Protein AF-A0A1I1ND21-F1 (afdb_monomer_lite)

Organism: NCBI:txid1123397

Structure (mmCIF, N/CA/C/O backbone):
data_AF-A0A1I1ND21-F1
#
_entry.id   AF-A0A1I1ND21-F1
#
loop_
_atom_site.group_PDB
_atom_site.id
_atom_site.type_symbol
_atom_site.label_atom_id
_atom_site.label_alt_id
_atom_site.label_comp_id
_atom_site.label_asym_id
_atom_site.label_entity_id
_atom_site.label_seq_id
_atom_site.pdbx_PDB_ins_code
_atom_site.Cartn_x
_atom_site.Cartn_y
_atom_site.Cartn_z
_atom_site.occupancy
_atom_site.B_iso_or_equiv
_atom_site.auth_seq_id
_atom_site.auth_comp_id
_atom_site.auth_asym_id
_atom_site.auth_atom_id
_atom_site.pdbx_PDB_model_num
ATOM 1 N N . MET A 1 1 ? 32.305 70.792 -23.559 1.00 42.66 1 MET A N 1
ATOM 2 C CA . MET A 1 1 ? 31.491 69.951 -22.660 1.00 42.66 1 MET A CA 1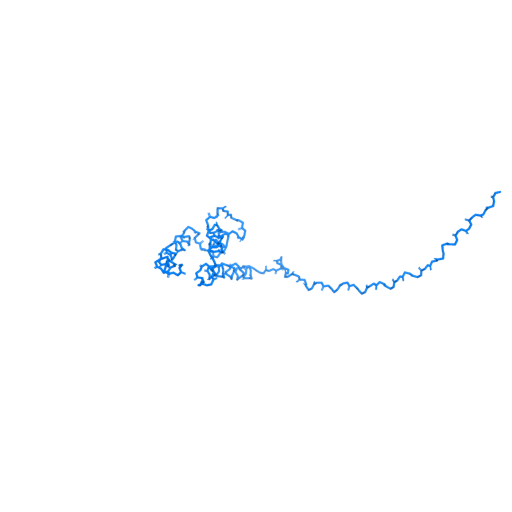
ATOM 3 C C . MET A 1 1 ? 32.305 68.716 -22.364 1.00 42.66 1 MET A C 1
ATOM 5 O O . MET A 1 1 ? 32.465 67.855 -23.219 1.00 42.66 1 MET A O 1
ATOM 9 N N . GLU A 1 2 ? 32.957 68.781 -21.214 1.00 44.38 2 GLU A N 1
ATOM 10 C CA . GLU A 1 2 ? 34.018 67.909 -20.737 1.00 44.38 2 GLU A CA 1
ATOM 11 C C . GLU A 1 2 ? 33.445 66.696 -19.991 1.00 44.38 2 GLU A C 1
ATOM 13 O O . GLU A 1 2 ? 32.531 66.834 -19.187 1.00 44.38 2 GLU A O 1
ATOM 18 N N . GLN A 1 3 ? 34.003 65.523 -20.299 1.00 50.56 3 GLN A N 1
ATOM 19 C CA . GLN A 1 3 ? 34.520 64.539 -19.340 1.00 50.56 3 GLN A CA 1
ATOM 20 C C . GLN A 1 3 ? 33.671 64.272 -18.080 1.00 50.56 3 GLN A C 1
ATOM 22 O O . GLN A 1 3 ? 33.840 64.920 -17.051 1.00 50.56 3 GLN A O 1
ATOM 27 N N . LEU A 1 4 ? 32.866 63.205 -18.117 1.00 47.81 4 LEU A N 1
ATOM 28 C CA . LEU A 1 4 ? 32.483 62.463 -16.912 1.00 47.81 4 LEU A CA 1
ATOM 29 C C . LEU A 1 4 ? 33.110 61.071 -16.959 1.00 47.81 4 LEU A C 1
ATOM 31 O O . LEU A 1 4 ? 32.486 60.072 -17.309 1.00 47.81 4 LEU A O 1
ATOM 35 N N . SER A 1 5 ? 34.389 61.056 -16.596 1.00 54.12 5 SER A N 1
ATOM 36 C CA . SER A 1 5 ? 35.138 59.896 -16.131 1.00 54.12 5 SER A CA 1
ATOM 37 C C . SER A 1 5 ? 34.548 59.448 -14.794 1.00 54.12 5 SER A C 1
ATOM 39 O O . SER A 1 5 ? 34.971 59.901 -13.733 1.00 54.12 5 SER A O 1
ATOM 41 N N . LEU A 1 6 ? 33.529 58.593 -14.835 1.00 52.88 6 LEU A N 1
ATOM 42 C CA . LEU A 1 6 ? 33.068 57.884 -13.647 1.00 52.88 6 LEU A CA 1
ATOM 43 C C . LEU A 1 6 ? 33.903 56.616 -13.500 1.00 52.88 6 LEU A C 1
ATOM 45 O O . LEU A 1 6 ? 33.745 55.644 -14.233 1.00 52.88 6 LEU A O 1
ATOM 49 N N . PHE A 1 7 ? 34.836 56.705 -12.557 1.00 52.47 7 PHE A N 1
ATOM 50 C CA . PHE A 1 7 ? 35.594 55.623 -11.952 1.00 52.47 7 PHE A CA 1
ATOM 51 C C . PHE A 1 7 ? 34.703 54.399 -11.690 1.00 52.47 7 PHE A C 1
ATOM 53 O O . PHE A 1 7 ? 34.011 54.333 -10.676 1.00 52.47 7 PHE A O 1
ATOM 60 N N . TYR A 1 8 ? 34.743 53.410 -12.582 1.00 51.91 8 TYR A N 1
ATOM 61 C CA . TYR A 1 8 ? 34.435 52.036 -12.207 1.00 51.91 8 TYR A CA 1
ATOM 62 C C . TYR A 1 8 ? 35.743 51.419 -11.720 1.00 51.91 8 TYR A C 1
ATOM 64 O O . TYR A 1 8 ? 36.492 50.800 -12.475 1.00 51.91 8 TYR A O 1
ATOM 72 N N . GLU A 1 9 ? 36.077 51.704 -10.465 1.00 53.72 9 GLU A N 1
ATOM 73 C CA . GLU A 1 9 ? 37.125 50.980 -9.761 1.00 53.72 9 GLU A CA 1
ATOM 74 C C . GLU A 1 9 ? 36.657 49.525 -9.661 1.00 53.72 9 GLU A C 1
ATOM 76 O O . GLU A 1 9 ? 35.615 49.235 -9.072 1.00 53.72 9 GLU A O 1
ATOM 81 N N . ALA A 1 10 ? 37.369 48.623 -10.338 1.00 56.84 10 ALA A N 1
ATOM 82 C CA . ALA A 1 10 ? 37.073 47.201 -10.334 1.00 56.84 10 ALA A CA 1
ATOM 83 C C . ALA A 1 10 ? 37.279 46.659 -8.914 1.00 56.84 10 ALA A C 1
ATOM 85 O O . ALA A 1 10 ? 38.385 46.267 -8.541 1.00 56.84 10 ALA A O 1
ATOM 86 N N . ALA A 1 11 ? 36.214 46.660 -8.113 1.00 60.53 11 ALA A N 1
ATOM 87 C CA . ALA A 1 11 ? 36.197 45.937 -6.856 1.00 60.53 11 ALA A CA 1
ATOM 88 C C . ALA A 1 11 ? 36.529 44.463 -7.161 1.00 60.53 11 ALA A C 1
ATOM 90 O O . ALA A 1 11 ? 35.899 43.881 -8.053 1.00 60.53 11 ALA A O 1
ATOM 91 N N . PRO A 1 12 ? 37.518 43.848 -6.487 1.00 62.56 12 PRO A N 1
ATOM 92 C CA . PRO A 1 12 ? 37.771 42.426 -6.657 1.00 62.56 12 PRO A CA 1
ATOM 93 C C . PRO A 1 12 ? 36.487 41.682 -6.296 1.00 62.56 12 PRO A C 1
ATOM 95 O O . PRO A 1 12 ? 35.893 41.948 -5.248 1.00 62.56 12 PRO A O 1
ATOM 98 N N . MET A 1 13 ? 36.033 40.791 -7.184 1.00 64.94 13 MET A N 1
ATOM 99 C CA . MET A 1 13 ? 34.878 39.947 -6.889 1.00 64.94 13 MET A CA 1
ATOM 100 C C . MET A 1 13 ? 35.097 39.282 -5.523 1.00 64.94 13 MET A C 1
ATOM 102 O O . MET A 1 13 ? 36.221 38.840 -5.253 1.00 64.94 13 MET A O 1
ATOM 106 N N . PRO A 1 14 ? 34.072 39.218 -4.652 1.00 68.38 14 PRO A N 1
ATOM 107 C CA . PRO A 1 14 ? 34.185 38.436 -3.429 1.00 68.38 14 PRO A CA 1
ATOM 108 C C . PRO A 1 14 ? 34.648 37.023 -3.813 1.00 68.38 14 PRO A C 1
ATOM 110 O O . PRO A 1 14 ? 34.230 36.533 -4.870 1.00 68.38 14 PRO A O 1
ATOM 113 N N . PRO A 1 15 ? 35.533 36.379 -3.025 1.00 67.81 15 PRO A N 1
ATOM 114 C CA . PRO A 1 15 ? 35.918 35.005 -3.309 1.00 67.81 15 PRO A CA 1
ATOM 115 C C . PRO A 1 15 ? 34.627 34.209 -3.460 1.00 67.81 15 PRO A C 1
ATOM 117 O O . PRO A 1 15 ? 33.743 34.331 -2.606 1.00 67.81 15 PRO A O 1
ATOM 120 N N . MET A 1 16 ? 34.498 33.491 -4.583 1.00 65.69 16 MET A N 1
ATOM 121 C CA . MET A 1 16 ? 33.406 32.547 -4.803 1.00 65.69 16 MET A CA 1
ATOM 122 C C . MET A 1 16 ? 33.168 31.831 -3.480 1.00 65.69 16 MET A C 1
ATOM 124 O O . MET A 1 16 ? 34.106 31.256 -2.918 1.00 65.69 16 MET A O 1
ATOM 128 N N . ALA A 1 17 ? 31.948 31.944 -2.948 1.00 70.19 17 ALA A N 1
ATOM 129 C CA . ALA A 1 17 ? 31.545 31.094 -1.844 1.00 70.19 17 ALA A CA 1
ATOM 130 C C . ALA A 1 17 ? 31.947 29.657 -2.218 1.00 70.19 17 ALA A C 1
ATOM 132 O O . ALA A 1 17 ? 31.835 29.321 -3.403 1.00 70.19 17 ALA A O 1
ATOM 133 N N . PRO A 1 18 ? 32.472 28.847 -1.276 1.00 69.19 18 PRO A N 1
ATOM 134 C CA . PRO A 1 18 ? 32.730 27.445 -1.574 1.00 69.19 18 PRO A CA 1
ATOM 135 C C . PRO A 1 18 ? 31.474 26.891 -2.232 1.00 69.19 18 PRO A C 1
ATOM 137 O O . PRO A 1 18 ? 30.372 27.202 -1.759 1.00 69.19 18 PRO A O 1
ATOM 140 N N . ASP A 1 19 ? 31.646 26.171 -3.345 1.00 65.12 19 ASP A N 1
ATOM 141 C CA . ASP A 1 19 ? 30.522 25.534 -4.018 1.00 65.12 19 ASP A CA 1
ATOM 142 C C . ASP A 1 19 ? 29.653 24.872 -2.943 1.00 65.12 19 ASP A C 1
ATOM 144 O O . ASP A 1 19 ? 30.206 24.258 -2.013 1.00 65.12 19 ASP A O 1
ATOM 148 N N . PRO A 1 20 ? 28.319 25.078 -2.975 1.00 68.56 20 PRO A N 1
ATOM 149 C CA . PRO A 1 20 ? 27.444 24.400 -2.034 1.00 68.56 20 PRO A CA 1
ATOM 150 C C . PRO A 1 20 ? 27.829 22.920 -2.061 1.00 68.56 20 PRO A C 1
ATOM 152 O O . PRO A 1 20 ? 28.088 22.418 -3.158 1.00 68.56 20 PRO A O 1
ATOM 155 N N . PRO A 1 21 ? 27.943 22.250 -0.896 1.00 64.44 21 PRO A N 1
ATOM 156 C CA . PRO A 1 21 ? 28.325 20.845 -0.869 1.00 64.44 21 PRO A CA 1
ATOM 157 C C . PRO A 1 21 ? 27.466 20.131 -1.903 1.00 64.44 21 PRO A C 1
ATOM 159 O O . PRO A 1 21 ? 26.240 20.287 -1.861 1.00 64.44 21 PRO A O 1
ATOM 162 N N . GLU A 1 22 ? 28.111 19.464 -2.870 1.00 61.47 22 GLU A N 1
ATOM 163 C CA . GLU A 1 22 ? 27.409 18.612 -3.821 1.00 61.47 22 GLU A CA 1
ATOM 164 C C . GLU A 1 22 ? 26.470 17.767 -2.974 1.00 61.47 22 GLU A C 1
ATOM 166 O O . GLU A 1 22 ? 26.912 17.050 -2.073 1.00 61.47 22 GLU A O 1
ATOM 171 N N . LEU A 1 23 ? 25.165 17.982 -3.154 1.00 59.06 23 LEU A N 1
ATOM 172 C CA . LEU A 1 23 ? 24.177 17.143 -2.510 1.00 59.06 23 LEU A CA 1
ATOM 173 C C . LEU A 1 23 ? 24.554 15.732 -2.942 1.00 59.06 23 LEU A C 1
ATOM 175 O O . LEU A 1 23 ? 24.540 15.466 -4.144 1.00 59.06 23 LEU A O 1
ATOM 179 N N . ASP A 1 24 ? 24.964 14.903 -1.976 1.00 57.06 24 ASP A N 1
ATOM 180 C CA . ASP A 1 24 ? 25.228 13.476 -2.165 1.00 57.06 24 ASP A CA 1
ATOM 181 C C . ASP A 1 24 ? 24.135 12.973 -3.107 1.00 57.06 24 ASP A C 1
ATOM 183 O O . ASP A 1 24 ? 22.959 13.179 -2.768 1.00 57.06 24 ASP A O 1
ATOM 187 N N . PRO A 1 25 ? 24.472 12.508 -4.327 1.00 54.22 25 PRO A N 1
ATOM 188 C CA . PRO A 1 25 ? 23.491 12.368 -5.381 1.00 54.22 25 PRO A CA 1
ATOM 189 C C . PRO A 1 25 ? 22.385 11.484 -4.840 1.00 54.22 25 PRO A C 1
ATOM 191 O O . PRO A 1 25 ? 22.586 10.308 -4.535 1.00 54.22 25 PRO A O 1
ATOM 194 N N . VAL A 1 26 ? 21.229 12.118 -4.651 1.00 57.03 26 VAL A N 1
ATOM 195 C CA . VAL A 1 26 ? 19.938 11.482 -4.447 1.00 57.03 26 VAL A CA 1
ATOM 196 C C . VAL A 1 26 ? 19.951 10.241 -5.320 1.00 57.03 26 VAL A C 1
ATOM 198 O O . VAL A 1 26 ? 20.129 10.409 -6.524 1.00 57.03 26 VAL A O 1
ATOM 201 N N . LEU A 1 27 ? 19.880 9.056 -4.687 1.00 57.91 27 LEU A N 1
ATOM 202 C CA . LEU A 1 27 ? 19.938 7.729 -5.312 1.00 57.91 27 LEU A CA 1
ATOM 203 C C . LEU A 1 27 ? 19.648 7.828 -6.807 1.00 57.91 27 LEU A C 1
ATOM 205 O O . LEU A 1 27 ? 18.521 8.168 -7.159 1.00 57.91 27 LEU A O 1
ATOM 209 N N . ASP A 1 28 ? 20.638 7.587 -7.667 1.00 68.88 28 ASP A N 1
ATOM 210 C CA . ASP A 1 28 ? 20.419 7.608 -9.112 1.00 68.88 28 ASP A CA 1
ATOM 211 C C . ASP A 1 28 ? 19.493 6.441 -9.478 1.00 68.88 28 ASP A C 1
ATOM 213 O O . ASP A 1 28 ? 19.929 5.332 -9.769 1.00 68.88 28 ASP A O 1
ATOM 217 N N . ILE A 1 29 ? 18.182 6.671 -9.384 1.00 63.09 29 ILE A N 1
ATOM 218 C CA . ILE A 1 29 ? 17.149 5.655 -9.612 1.00 63.09 29 ILE A CA 1
ATOM 219 C C . ILE A 1 29 ? 17.240 5.138 -11.053 1.00 63.09 29 ILE A C 1
ATOM 221 O O . ILE A 1 29 ? 16.868 4.001 -11.329 1.00 63.09 29 ILE A O 1
ATOM 225 N N . ALA A 1 30 ? 17.785 5.937 -11.978 1.00 69.31 30 ALA A N 1
ATOM 226 C CA . ALA A 1 30 ? 17.990 5.518 -13.358 1.00 69.31 30 ALA A CA 1
ATOM 227 C C . ALA A 1 30 ? 19.108 4.472 -13.509 1.00 69.31 30 ALA A C 1
ATOM 229 O O . ALA A 1 30 ? 19.150 3.789 -14.531 1.00 69.31 30 ALA A O 1
ATOM 230 N N . SER A 1 31 ? 19.991 4.323 -12.515 1.00 83.50 31 SER A N 1
ATOM 231 C CA . SER A 1 31 ? 21.040 3.302 -12.502 1.00 83.50 31 SER A CA 1
ATOM 232 C C . SER A 1 31 ? 20.647 2.029 -11.753 1.00 83.50 31 SER A C 1
ATOM 234 O O . SER A 1 31 ? 21.482 1.132 -11.635 1.00 83.50 31 SER A O 1
ATOM 236 N N . TRP A 1 32 ? 19.433 1.956 -11.200 1.00 84.50 32 TRP A N 1
ATOM 237 C CA . TRP A 1 32 ? 19.004 0.787 -10.439 1.00 84.50 32 TRP A CA 1
ATOM 238 C C . TRP A 1 32 ? 18.807 -0.412 -11.357 1.00 84.50 32 TRP A C 1
ATOM 240 O O . TRP A 1 32 ? 18.253 -0.321 -12.453 1.00 84.50 32 TRP A O 1
ATOM 250 N N . THR A 1 33 ? 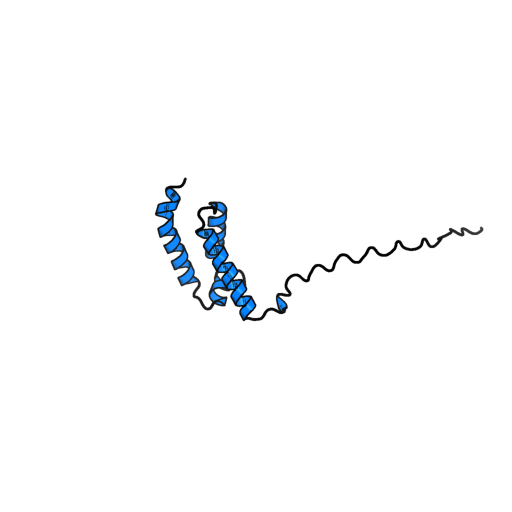19.257 -1.558 -10.876 1.00 87.38 33 THR A N 1
ATOM 251 C CA . THR A 1 33 ? 18.962 -2.859 -11.462 1.00 87.38 33 THR A CA 1
ATOM 252 C C . THR A 1 33 ? 17.499 -3.234 -11.231 1.00 87.38 33 THR A C 1
ATOM 254 O O . THR A 1 33 ? 16.869 -2.770 -10.278 1.00 87.38 33 THR A O 1
ATOM 257 N N . ASP A 1 34 ? 16.969 -4.136 -12.060 1.00 85.31 34 ASP A N 1
ATOM 258 C CA . ASP A 1 34 ? 15.612 -4.670 -11.878 1.00 85.31 34 ASP A CA 1
ATOM 259 C C . ASP A 1 34 ? 15.421 -5.265 -10.469 1.00 85.31 34 ASP A C 1
ATOM 261 O O . ASP A 1 34 ? 14.381 -5.069 -9.848 1.00 85.31 34 ASP A O 1
ATOM 265 N N . GLU A 1 35 ? 16.458 -5.906 -9.915 1.00 87.25 35 GLU A N 1
ATOM 266 C CA . GLU A 1 35 ? 16.444 -6.470 -8.559 1.00 87.25 35 GLU A CA 1
ATOM 267 C C . GLU A 1 35 ? 16.367 -5.387 -7.464 1.00 87.25 35 GLU A C 1
ATOM 269 O O . GLU A 1 35 ? 15.732 -5.578 -6.425 1.00 87.25 35 GLU A O 1
ATOM 274 N N . GLU A 1 36 ? 17.008 -4.234 -7.662 1.00 88.56 36 GLU A N 1
ATOM 275 C CA . GLU A 1 36 ? 16.916 -3.099 -6.734 1.00 88.56 36 GLU A CA 1
ATOM 276 C C . GLU A 1 36 ? 15.538 -2.441 -6.786 1.00 88.56 36 GLU A C 1
ATOM 278 O O . GLU A 1 36 ? 14.979 -2.115 -5.736 1.00 88.56 36 GLU A O 1
ATOM 283 N N . VAL A 1 37 ? 14.962 -2.311 -7.984 1.00 85.38 37 VAL A N 1
ATOM 284 C CA . VAL A 1 37 ? 13.587 -1.833 -8.172 1.00 85.38 37 VAL A CA 1
ATOM 285 C C . VAL A 1 37 ? 12.591 -2.792 -7.521 1.00 85.38 37 VAL A C 1
ATOM 287 O O . VAL A 1 37 ? 11.709 -2.342 -6.791 1.00 85.38 37 VAL A O 1
ATOM 290 N N . GLU A 1 38 ? 12.752 -4.101 -7.714 1.00 88.31 38 GLU A N 1
ATOM 291 C CA . GLU A 1 38 ? 11.903 -5.128 -7.104 1.00 88.31 38 GLU A CA 1
ATOM 292 C C . GLU A 1 38 ? 12.008 -5.104 -5.575 1.00 88.31 38 GLU A C 1
ATOM 294 O O . GLU A 1 38 ? 10.995 -5.070 -4.876 1.00 88.31 38 GLU A O 1
ATOM 299 N N . ARG A 1 39 ? 13.229 -5.031 -5.032 1.00 90.44 39 ARG A N 1
ATOM 300 C CA . ARG A 1 39 ? 13.465 -4.939 -3.584 1.00 90.44 39 ARG A CA 1
ATOM 301 C C . ARG A 1 39 ? 12.853 -3.677 -2.983 1.00 90.44 39 ARG A C 1
ATOM 303 O O . ARG A 1 39 ? 12.302 -3.728 -1.883 1.00 90.44 39 ARG A O 1
ATOM 310 N N . PHE A 1 40 ? 12.942 -2.552 -3.687 1.00 89.75 40 PHE A N 1
ATOM 311 C CA . PHE A 1 40 ? 12.294 -1.314 -3.274 1.00 89.75 40 PHE A CA 1
ATOM 312 C C . PHE A 1 40 ? 10.768 -1.437 -3.311 1.00 89.75 40 PHE A C 1
ATOM 314 O O . PHE A 1 40 ? 10.110 -1.068 -2.340 1.00 89.75 40 PHE A O 1
ATOM 321 N N . ALA A 1 41 ? 10.209 -1.991 -4.390 1.00 89.56 41 ALA A N 1
ATOM 322 C CA . ALA A 1 41 ? 8.773 -2.207 -4.537 1.00 89.56 41 ALA A CA 1
ATOM 323 C C . ALA A 1 41 ? 8.224 -3.121 -3.434 1.00 89.56 41 ALA A C 1
ATOM 325 O O . ALA A 1 41 ? 7.219 -2.787 -2.803 1.00 89.56 41 ALA A O 1
ATOM 326 N N . TRP A 1 42 ? 8.931 -4.217 -3.143 1.00 92.31 42 TRP A N 1
ATOM 327 C CA . TRP A 1 42 ? 8.626 -5.112 -2.030 1.00 92.31 42 TRP A CA 1
ATOM 328 C C . TRP A 1 42 ? 8.648 -4.367 -0.698 1.00 92.31 42 TRP A C 1
ATOM 330 O O . TRP A 1 42 ? 7.666 -4.395 0.038 1.00 92.31 42 TRP A O 1
ATOM 340 N N . GLY A 1 43 ? 9.741 -3.656 -0.404 1.00 93.69 43 GLY A N 1
ATOM 341 C CA . GLY A 1 43 ? 9.892 -2.931 0.854 1.00 93.69 43 GLY A CA 1
ATOM 342 C C . GLY A 1 43 ? 8.827 -1.851 1.045 1.00 93.69 43 GLY A C 1
ATOM 343 O O . GLY A 1 43 ? 8.329 -1.669 2.153 1.00 93.69 43 GLY A O 1
ATOM 344 N N . LEU A 1 44 ? 8.435 -1.154 -0.022 1.00 92.44 44 LEU A N 1
ATOM 345 C CA . LEU A 1 44 ? 7.369 -0.160 0.033 1.00 92.44 44 LEU A CA 1
ATOM 346 C C . LEU A 1 44 ? 6.010 -0.809 0.323 1.00 92.44 44 LEU A C 1
ATOM 348 O O . LEU A 1 44 ? 5.293 -0.338 1.208 1.00 92.44 44 LEU A O 1
ATOM 352 N N . LEU A 1 45 ? 5.669 -1.891 -0.384 1.00 93.94 45 LEU A N 1
ATOM 353 C CA . LEU A 1 45 ? 4.418 -2.620 -0.175 1.00 93.94 45 LEU A CA 1
ATOM 354 C C . LEU A 1 45 ? 4.348 -3.200 1.244 1.00 93.94 45 LEU A C 1
ATOM 356 O O . LEU A 1 45 ? 3.383 -2.947 1.962 1.00 93.94 45 LEU A O 1
ATOM 360 N N . GLU A 1 46 ? 5.394 -3.905 1.673 1.00 94.00 46 GLU A N 1
ATOM 361 C CA . GLU A 1 46 ? 5.505 -4.507 3.003 1.00 94.00 46 GLU A CA 1
ATOM 362 C C . GLU A 1 46 ? 5.341 -3.453 4.101 1.00 94.00 46 GLU A C 1
ATOM 364 O O . GLU A 1 46 ? 4.469 -3.586 4.956 1.00 94.00 46 GLU A O 1
ATOM 369 N N . ARG A 1 47 ? 6.096 -2.349 4.043 1.00 94.06 47 ARG A N 1
ATOM 370 C CA . ARG A 1 47 ? 6.010 -1.275 5.047 1.00 94.06 47 ARG A CA 1
ATOM 371 C C . ARG A 1 47 ? 4.649 -0.600 5.090 1.00 94.06 47 ARG A C 1
ATOM 373 O O . ARG A 1 47 ? 4.196 -0.212 6.167 1.00 94.06 47 ARG A O 1
ATOM 380 N N . THR A 1 48 ? 4.007 -0.442 3.939 1.00 93.62 48 THR A N 1
ATOM 381 C CA . THR A 1 48 ? 2.676 0.166 3.852 1.00 93.62 48 THR A CA 1
ATOM 382 C C . THR A 1 48 ? 1.633 -0.741 4.504 1.00 93.62 48 THR A C 1
ATOM 384 O O . THR A 1 48 ? 0.827 -0.278 5.311 1.00 93.62 48 THR A O 1
ATOM 387 N N . LEU A 1 49 ? 1.691 -2.049 4.245 1.00 93.25 49 LEU A N 1
ATOM 388 C CA . LEU A 1 49 ? 0.793 -3.023 4.865 1.00 93.25 49 LEU A CA 1
ATOM 389 C C . LEU A 1 49 ? 1.090 -3.220 6.360 1.00 93.25 49 LEU A C 1
ATOM 391 O O . LEU A 1 49 ? 0.161 -3.286 7.160 1.00 93.25 49 LEU A O 1
ATOM 395 N N . GLU A 1 50 ? 2.358 -3.219 6.780 1.00 93.31 50 GLU A N 1
ATOM 396 C CA . GLU A 1 50 ? 2.725 -3.210 8.203 1.00 93.31 50 GLU A CA 1
ATOM 397 C C . GLU A 1 50 ? 2.089 -2.022 8.934 1.00 93.31 50 GLU A C 1
ATOM 399 O O . GLU A 1 50 ? 1.555 -2.188 10.030 1.00 93.31 50 GLU A O 1
ATOM 404 N N . GLN A 1 51 ? 2.110 -0.827 8.331 1.00 93.06 51 GLN A N 1
ATOM 405 C CA . GLN A 1 51 ? 1.462 0.352 8.906 1.00 93.06 51 GLN A CA 1
ATOM 406 C C . GLN A 1 51 ? -0.057 0.215 8.962 1.00 93.06 51 GLN A C 1
ATOM 408 O O . GLN A 1 51 ? -0.649 0.628 9.955 1.00 93.06 51 GLN A O 1
ATOM 413 N N . LEU A 1 52 ? -0.691 -0.387 7.954 1.00 92.50 52 LEU A N 1
ATOM 414 C CA . LEU A 1 52 ? -2.135 -0.628 7.964 1.00 92.50 52 LEU A CA 1
ATOM 415 C C . LEU A 1 52 ? -2.560 -1.436 9.199 1.00 92.50 52 LEU A C 1
ATOM 417 O O . LEU A 1 52 ? -3.510 -1.061 9.886 1.00 92.50 52 LEU A O 1
ATOM 421 N N . PHE A 1 53 ? -1.818 -2.496 9.523 1.00 90.19 53 PHE A N 1
ATOM 422 C CA . PHE A 1 53 ? -2.117 -3.382 10.652 1.00 90.19 53 PHE A CA 1
ATOM 423 C C . PHE A 1 53 ? -1.453 -2.963 11.973 1.00 90.19 53 PHE A C 1
ATOM 425 O O . PHE A 1 53 ? -1.679 -3.589 13.011 1.00 90.19 53 PHE A O 1
ATOM 432 N N . ALA A 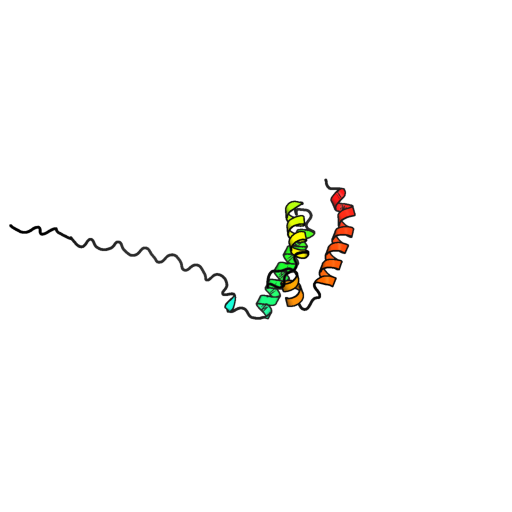1 54 ? -0.659 -1.890 11.977 1.00 89.81 54 ALA A N 1
ATOM 433 C CA . ALA A 1 54 ? 0.030 -1.427 13.170 1.00 89.81 54 ALA A CA 1
ATOM 434 C C . ALA A 1 54 ? -0.963 -0.900 14.231 1.00 89.81 54 ALA A C 1
ATOM 436 O O . ALA A 1 54 ? -1.833 -0.077 13.911 1.00 89.81 54 ALA A O 1
ATOM 437 N N . PRO A 1 55 ? -0.819 -1.277 15.518 1.00 85.25 55 PRO A N 1
ATOM 438 C CA . PRO A 1 55 ? -1.677 -0.778 16.598 1.00 85.25 55 PRO A CA 1
ATOM 439 C C . PRO A 1 55 ? -1.658 0.748 16.743 1.00 85.25 55 PRO A C 1
ATOM 441 O O . PRO A 1 55 ? -2.667 1.356 17.082 1.00 85.25 55 PRO A O 1
ATOM 444 N N . GLN A 1 56 ? -0.506 1.365 16.474 1.00 86.12 56 GLN A N 1
ATOM 445 C CA . GLN A 1 56 ? -0.280 2.805 16.577 1.00 86.12 56 GLN A CA 1
ATOM 446 C C . GLN A 1 56 ? -0.753 3.606 15.358 1.00 86.12 56 GLN A C 1
ATOM 448 O O . GLN A 1 56 ? -0.726 4.836 15.401 1.00 86.12 56 GLN A O 1
ATOM 453 N N . ALA A 1 57 ? -1.137 2.945 14.262 1.00 86.50 57 ALA A N 1
ATOM 454 C CA . ALA A 1 57 ? -1.630 3.652 13.091 1.00 86.50 57 ALA A CA 1
ATOM 455 C C . ALA A 1 57 ? -2.995 4.270 13.397 1.00 86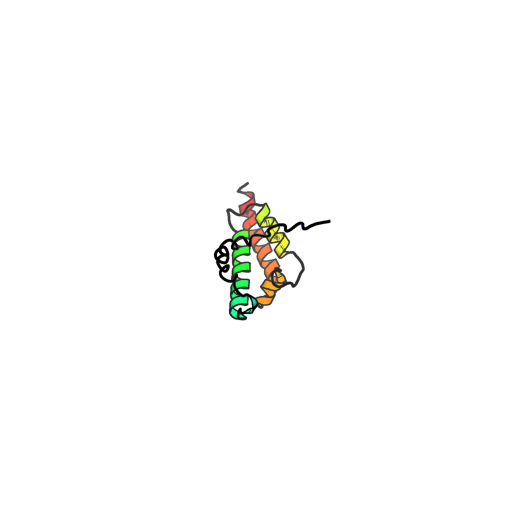.50 57 ALA A C 1
ATOM 457 O O . ALA A 1 57 ? -3.937 3.588 13.799 1.00 86.50 57 ALA A O 1
ATOM 458 N N . GLY A 1 58 ? -3.091 5.586 13.218 1.00 88.69 58 GLY A N 1
ATOM 459 C CA . GLY A 1 58 ? -4.339 6.302 13.426 1.00 88.69 58 GLY A CA 1
ATOM 460 C C . GLY A 1 58 ? -5.383 5.961 12.352 1.00 88.69 58 GLY A C 1
ATOM 461 O O . GLY A 1 58 ? -5.027 5.502 11.262 1.00 88.69 58 GLY A O 1
ATOM 462 N N . PRO A 1 59 ? -6.672 6.258 12.604 1.00 87.19 59 PRO A N 1
ATOM 463 C CA . PRO A 1 59 ? -7.747 6.031 11.635 1.00 87.19 59 PRO A CA 1
ATOM 464 C C . PRO A 1 59 ? -7.508 6.719 10.284 1.00 87.19 59 PRO A C 1
ATOM 466 O O . PRO A 1 59 ? -7.837 6.156 9.246 1.00 87.19 59 PRO A O 1
ATOM 469 N N . ALA A 1 60 ? -6.897 7.911 10.293 1.00 90.00 60 ALA A N 1
ATOM 470 C CA . ALA A 1 60 ? -6.563 8.647 9.074 1.00 90.00 60 ALA A CA 1
ATOM 471 C C . ALA A 1 60 ? -5.553 7.881 8.206 1.00 90.00 60 ALA A C 1
ATOM 473 O O . ALA A 1 60 ? -5.846 7.598 7.054 1.00 90.00 60 ALA A O 1
ATOM 474 N N . THR A 1 61 ? -4.426 7.449 8.782 1.00 90.38 61 THR A N 1
ATOM 475 C CA . THR A 1 61 ? -3.399 6.671 8.069 1.00 90.38 61 THR A CA 1
ATOM 476 C C . THR A 1 61 ? -3.965 5.383 7.479 1.00 90.38 61 THR A C 1
ATOM 478 O O . THR A 1 61 ? -3.695 5.061 6.329 1.00 90.38 61 THR A O 1
ATOM 481 N N . ARG A 1 62 ? -4.783 4.656 8.247 1.00 92.25 62 ARG A N 1
ATOM 482 C CA . ARG A 1 62 ? -5.416 3.411 7.787 1.00 92.25 62 ARG A CA 1
ATOM 483 C C . ARG A 1 62 ? -6.351 3.655 6.610 1.00 92.25 62 ARG A C 1
ATOM 485 O O . ARG A 1 62 ? -6.289 2.927 5.627 1.00 92.25 62 ARG A O 1
ATOM 492 N N . ARG A 1 63 ? -7.179 4.698 6.691 1.00 91.94 63 ARG A N 1
ATOM 493 C CA . ARG A 1 63 ? -8.059 5.102 5.593 1.00 91.94 63 ARG A CA 1
ATOM 494 C C . ARG A 1 63 ? -7.254 5.485 4.352 1.00 91.94 63 ARG A C 1
ATOM 496 O O . ARG A 1 63 ? -7.574 4.993 3.283 1.00 91.94 63 ARG A O 1
ATOM 503 N N . ASP A 1 64 ? -6.210 6.296 4.498 1.00 94.06 64 ASP A N 1
ATOM 504 C CA . ASP A 1 64 ? -5.400 6.750 3.364 1.00 94.06 64 ASP A CA 1
ATOM 505 C C . ASP A 1 64 ? -4.708 5.556 2.662 1.00 94.06 64 ASP A C 1
ATOM 507 O O . ASP A 1 64 ? -4.677 5.483 1.435 1.00 94.06 64 ASP A O 1
ATOM 511 N N . ILE A 1 65 ? -4.230 4.561 3.424 1.00 94.12 65 ILE A N 1
ATOM 512 C CA . ILE A 1 65 ? -3.689 3.310 2.862 1.00 94.12 65 ILE A CA 1
ATOM 513 C C . ILE A 1 65 ? -4.780 2.506 2.140 1.00 94.12 65 ILE A C 1
ATOM 515 O O . ILE A 1 65 ? -4.536 1.972 1.061 1.00 94.12 65 ILE A O 1
ATOM 519 N N . LEU A 1 66 ? -5.988 2.416 2.702 1.00 93.94 66 LEU A N 1
ATOM 520 C CA . LEU A 1 66 ? -7.099 1.687 2.079 1.00 93.94 66 LEU A CA 1
ATOM 521 C C . LEU A 1 66 ? -7.637 2.363 0.820 1.00 93.94 66 LEU A C 1
ATOM 523 O O . LEU A 1 66 ? -8.070 1.677 -0.104 1.00 93.94 66 LEU A O 1
ATOM 527 N N . GLU A 1 67 ? -7.621 3.691 0.778 1.00 94.38 67 GLU A N 1
ATOM 528 C CA . GLU A 1 67 ? -7.914 4.459 -0.430 1.00 94.38 67 GLU A CA 1
ATOM 529 C C . GLU A 1 67 ? -6.875 4.139 -1.512 1.00 94.38 67 GLU A C 1
ATOM 531 O O . GLU A 1 67 ? -7.259 3.803 -2.628 1.00 94.38 67 GLU A O 1
ATOM 536 N N . TRP A 1 68 ? -5.585 4.109 -1.163 1.00 95.12 68 TRP A N 1
ATOM 537 C CA . TRP A 1 68 ? -4.512 3.727 -2.088 1.00 95.12 68 TRP A CA 1
ATOM 538 C C . TRP A 1 68 ? -4.612 2.272 -2.589 1.00 95.12 68 TRP A C 1
ATOM 540 O O . TRP A 1 68 ? -4.374 2.012 -3.766 1.00 95.12 68 TRP A O 1
ATOM 550 N N . VAL A 1 69 ? -5.007 1.312 -1.741 1.00 94.69 69 VAL A N 1
ATOM 551 C CA . VAL A 1 69 ? -5.230 -0.095 -2.150 1.00 94.69 69 VAL A CA 1
ATOM 552 C C . VAL A 1 69 ? -6.388 -0.223 -3.152 1.00 94.69 69 VAL A C 1
ATOM 554 O O . VAL A 1 69 ? -6.341 -1.053 -4.067 1.00 94.69 69 VAL A O 1
ATOM 557 N N . GLN A 1 70 ? -7.437 0.585 -2.983 1.00 93.31 70 GLN A N 1
ATOM 558 C CA . GLN A 1 70 ? -8.621 0.582 -3.851 1.00 93.31 70 GLN A CA 1
ATOM 559 C C . GLN A 1 70 ? -8.454 1.414 -5.118 1.00 93.31 70 GLN A C 1
ATOM 561 O O . GLN A 1 70 ? -9.239 1.245 -6.048 1.00 93.31 70 GLN A O 1
ATOM 566 N N . GLU A 1 71 ? -7.471 2.309 -5.159 1.00 93.25 71 GLU A N 1
ATOM 567 C CA . GLU A 1 71 ? -7.224 3.147 -6.321 1.00 93.25 71 GLU A CA 1
ATOM 568 C C . GLU A 1 71 ? -6.954 2.279 -7.558 1.00 93.25 71 GLU A C 1
ATOM 570 O O . GLU A 1 71 ? -6.093 1.392 -7.564 1.00 93.25 71 GLU A O 1
ATOM 575 N N . GLU A 1 72 ? -7.721 2.533 -8.617 1.00 89.00 72 GLU A N 1
ATOM 576 C CA . GLU A 1 72 ? -7.479 1.944 -9.926 1.00 89.00 72 GLU A CA 1
ATOM 577 C C . GLU A 1 72 ? -6.365 2.724 -10.621 1.00 89.00 72 GLU A C 1
ATOM 579 O O . GLU A 1 72 ? -6.438 3.939 -10.811 1.00 89.00 72 GLU A O 1
ATOM 584 N N . GLY A 1 73 ? -5.322 2.021 -11.041 1.00 85.12 73 GLY A N 1
ATOM 585 C CA . GLY A 1 73 ? -4.186 2.647 -11.695 1.00 85.12 73 GLY A CA 1
ATOM 586 C C . GLY A 1 73 ? -3.032 1.677 -11.845 1.00 85.12 73 GLY A C 1
ATOM 587 O O . GLY A 1 73 ? -2.870 0.760 -11.051 1.00 85.12 73 GLY A O 1
ATOM 588 N N . SER A 1 74 ? -2.222 1.878 -12.884 1.00 81.31 74 SER A N 1
ATOM 589 C CA . SER A 1 74 ? -1.084 1.007 -13.201 1.00 81.31 74 SER A CA 1
ATOM 590 C C . SER A 1 74 ? 0.249 1.757 -13.233 1.00 81.31 74 SER A C 1
ATOM 592 O O . SER A 1 74 ? 1.190 1.318 -13.895 1.00 81.31 74 SER A O 1
ATOM 594 N N . HIS A 1 75 ? 0.343 2.920 -12.581 1.00 88.75 75 HIS A N 1
ATOM 595 C CA . HIS A 1 75 ? 1.629 3.607 -12.448 1.00 88.75 75 HIS A CA 1
ATOM 596 C C . HIS A 1 75 ? 2.530 2.863 -11.452 1.00 88.75 75 HIS A C 1
ATOM 598 O O . HIS A 1 75 ? 2.035 2.160 -10.577 1.00 88.75 75 HIS A O 1
ATOM 604 N N . ALA A 1 76 ? 3.851 3.029 -11.546 1.00 84.00 76 ALA A N 1
ATOM 605 C CA . ALA A 1 76 ? 4.817 2.196 -10.815 1.00 84.00 76 ALA A CA 1
ATOM 606 C C . ALA A 1 76 ? 4.613 2.151 -9.284 1.00 84.00 76 ALA A C 1
ATOM 608 O O . ALA A 1 76 ? 4.876 1.130 -8.665 1.00 84.00 76 ALA A O 1
ATOM 609 N N . LEU A 1 77 ? 4.118 3.242 -8.690 1.00 87.50 77 LEU A N 1
ATOM 610 C CA . LEU A 1 77 ? 3.852 3.362 -7.246 1.00 87.50 77 LEU A CA 1
ATOM 611 C C . LEU A 1 77 ? 2.374 3.176 -6.852 1.00 87.50 77 LEU A C 1
ATOM 613 O O . LEU A 1 77 ? 2.002 3.423 -5.707 1.00 87.50 77 LEU A O 1
ATOM 617 N N . SER A 1 78 ? 1.514 2.807 -7.800 1.00 92.62 78 SER A N 1
ATOM 618 C CA . SER A 1 78 ? 0.137 2.409 -7.485 1.00 92.62 78 SER A CA 1
ATOM 619 C C . SER A 1 78 ? 0.164 1.036 -6.832 1.00 92.62 78 SER A C 1
ATOM 621 O O . SER A 1 78 ? 1.099 0.263 -7.060 1.00 92.62 78 SER A O 1
ATOM 623 N N . PHE A 1 79 ? -0.874 0.706 -6.071 1.00 94.88 79 PHE A N 1
ATOM 624 C CA . PHE A 1 79 ? -1.011 -0.631 -5.512 1.00 94.88 79 PHE A CA 1
ATOM 625 C C . PHE A 1 79 ? -0.908 -1.707 -6.604 1.00 94.88 79 PHE A C 1
ATOM 627 O O . PHE A 1 79 ? -0.086 -2.616 -6.495 1.00 94.88 79 PHE A O 1
ATOM 634 N N . GLU A 1 80 ? -1.650 -1.571 -7.710 1.00 95.00 80 GLU A N 1
ATOM 635 C CA . GLU A 1 80 ? -1.579 -2.566 -8.785 1.00 95.00 80 GLU A CA 1
ATOM 636 C C . GLU A 1 80 ? -0.214 -2.585 -9.476 1.00 95.00 80 GLU A C 1
ATOM 638 O O . GLU A 1 80 ? 0.244 -3.648 -9.887 1.00 95.00 80 GLU A O 1
ATOM 643 N N . GLY A 1 81 ? 0.438 -1.429 -9.619 1.00 91.56 81 GLY A N 1
ATOM 644 C CA . GLY A 1 81 ? 1.779 -1.325 -10.190 1.00 91.56 81 GLY A CA 1
ATOM 645 C C . GLY A 1 81 ? 2.818 -2.080 -9.367 1.00 91.56 81 GLY A C 1
ATOM 646 O O . GLY A 1 81 ? 3.578 -2.867 -9.930 1.00 91.56 81 GLY A O 1
ATOM 647 N N . LEU A 1 82 ? 2.806 -1.904 -8.043 1.00 93.00 82 LEU A N 1
ATOM 648 C CA . LEU A 1 82 ? 3.705 -2.619 -7.137 1.00 93.00 82 LEU A CA 1
ATOM 649 C C . LEU A 1 82 ? 3.402 -4.119 -7.120 1.00 93.00 82 LEU A C 1
ATOM 651 O O . LEU A 1 82 ? 4.309 -4.927 -7.293 1.00 93.00 82 LEU A O 1
ATOM 655 N N . VAL A 1 83 ? 2.133 -4.506 -6.973 1.00 94.50 83 VAL A N 1
ATOM 656 C CA . VAL A 1 83 ? 1.741 -5.922 -6.888 1.00 94.50 83 VAL A CA 1
ATOM 657 C C . VAL A 1 83 ? 2.042 -6.661 -8.197 1.00 94.50 83 VAL A C 1
ATOM 659 O O . VAL A 1 83 ? 2.647 -7.732 -8.165 1.00 94.50 83 VAL A O 1
ATOM 662 N N . ARG A 1 84 ? 1.732 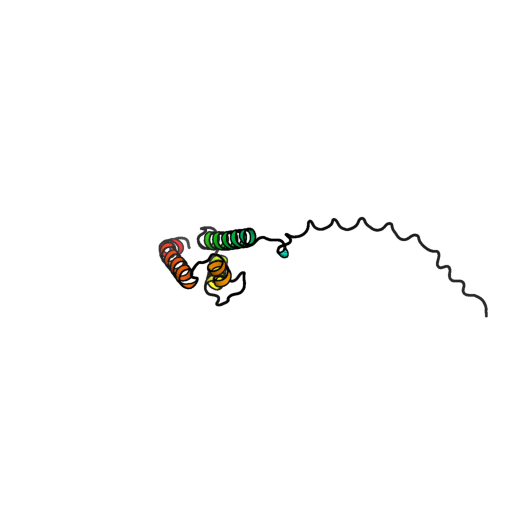-6.068 -9.360 1.00 92.19 84 ARG A N 1
ATOM 663 C CA . ARG A 1 84 ? 2.105 -6.652 -10.663 1.00 92.19 84 ARG A CA 1
ATOM 664 C C . ARG A 1 84 ? 3.615 -6.672 -10.877 1.00 92.19 84 ARG A C 1
ATOM 666 O O . ARG A 1 84 ? 4.116 -7.631 -11.457 1.00 92.19 84 ARG A O 1
ATOM 673 N N . GLY A 1 85 ? 4.335 -5.649 -10.411 1.00 89.19 85 GLY A N 1
ATOM 674 C CA . GLY A 1 85 ? 5.800 -5.592 -10.465 1.00 89.19 85 GLY A CA 1
ATOM 675 C C . GLY A 1 85 ? 6.471 -6.738 -9.703 1.00 89.19 85 GLY A C 1
ATOM 676 O O . GLY A 1 85 ? 7.523 -7.208 -10.117 1.00 89.19 85 GLY A O 1
ATOM 677 N N . LEU A 1 86 ? 5.815 -7.243 -8.657 1.00 89.50 86 LEU A N 1
ATOM 678 C CA . LEU A 1 86 ? 6.230 -8.416 -7.881 1.00 89.50 86 LEU A CA 1
ATOM 679 C C . LEU A 1 86 ? 5.710 -9.750 -8.457 1.00 89.50 86 LEU A C 1
ATOM 681 O O . LEU A 1 86 ? 5.885 -10.801 -7.845 1.00 89.50 86 LEU A O 1
ATOM 685 N N . GLY A 1 87 ? 5.034 -9.729 -9.610 1.00 90.88 87 GLY A N 1
ATOM 686 C CA . GLY A 1 87 ? 4.461 -10.923 -10.240 1.00 90.88 87 GLY A CA 1
ATOM 687 C C . GLY A 1 87 ? 3.226 -11.489 -9.530 1.00 90.88 87 GLY A C 1
ATOM 688 O O . GLY A 1 87 ? 2.893 -12.658 -9.725 1.00 90.88 87 GLY A O 1
ATOM 689 N N . LEU A 1 88 ? 2.553 -10.685 -8.706 1.00 92.62 88 LEU A N 1
ATOM 690 C CA . LEU A 1 88 ? 1.359 -11.063 -7.952 1.00 92.62 88 LEU A CA 1
ATOM 691 C C . LEU A 1 88 ? 0.082 -10.537 -8.633 1.00 92.62 88 LEU A C 1
ATOM 693 O O . LEU A 1 88 ? 0.128 -9.623 -9.459 1.00 92.62 88 LEU A O 1
ATOM 697 N N . ASP A 1 89 ? -1.067 -11.111 -8.269 1.00 94.75 89 ASP A N 1
ATOM 698 C CA . ASP A 1 89 ? -2.384 -10.661 -8.734 1.00 94.75 89 ASP A CA 1
ATOM 699 C C . ASP A 1 89 ? -2.952 -9.563 -7.806 1.00 94.75 89 ASP A C 1
ATOM 701 O O . ASP A 1 89 ? -3.183 -9.836 -6.622 1.00 94.75 89 ASP A O 1
ATOM 705 N N . PRO A 1 90 ? -3.178 -8.326 -8.302 1.00 94.50 90 PRO A N 1
ATOM 706 C CA . PRO A 1 90 ? -3.743 -7.234 -7.509 1.00 94.50 90 PRO A CA 1
ATOM 707 C C . PRO A 1 90 ? -5.102 -7.549 -6.899 1.00 94.50 90 PRO A C 1
ATOM 709 O O . PRO A 1 90 ? -5.349 -7.155 -5.761 1.00 94.50 90 PRO A O 1
ATOM 712 N N . ASP A 1 91 ? -5.967 -8.260 -7.617 1.00 95.06 91 ASP A N 1
ATOM 713 C CA . ASP A 1 91 ? -7.328 -8.509 -7.144 1.00 95.06 91 ASP A CA 1
ATOM 714 C C . ASP A 1 91 ? -7.326 -9.531 -6.004 1.00 95.06 91 ASP A C 1
ATOM 716 O O . ASP A 1 91 ? -7.902 -9.273 -4.946 1.00 95.06 91 ASP A O 1
ATOM 720 N N . ALA A 1 92 ? -6.565 -10.621 -6.148 1.00 95.69 92 ALA A N 1
ATOM 721 C CA . ALA A 1 92 ? -6.341 -11.575 -5.063 1.00 95.69 92 ALA A CA 1
ATOM 722 C C . ALA A 1 92 ? -5.665 -10.929 -3.836 1.00 95.69 92 ALA A C 1
ATOM 724 O O . ALA A 1 92 ? -6.001 -11.247 -2.695 1.00 95.69 92 ALA A O 1
ATOM 725 N N . MET A 1 93 ? -4.722 -10.002 -4.044 1.00 94.56 93 MET A N 1
ATOM 726 C 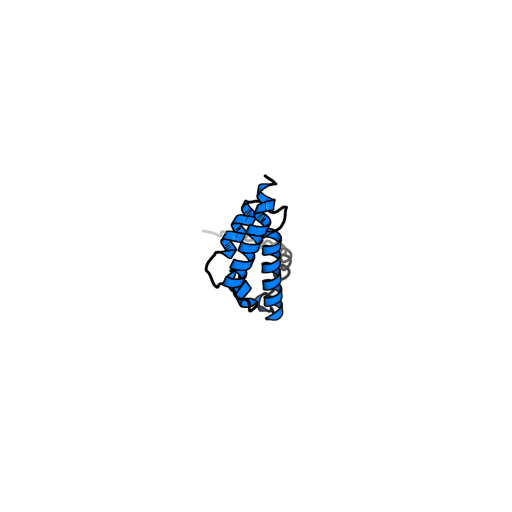CA . MET A 1 93 ? -4.070 -9.290 -2.940 1.00 94.56 93 MET A CA 1
ATOM 727 C C . MET A 1 93 ? -5.038 -8.336 -2.222 1.00 94.56 93 MET A C 1
ATOM 729 O O . MET A 1 93 ? -5.021 -8.268 -0.994 1.00 94.56 93 MET A O 1
ATOM 733 N N . ARG A 1 94 ? -5.909 -7.627 -2.955 1.00 95.25 94 ARG A N 1
ATOM 734 C CA . ARG A 1 94 ? -6.978 -6.800 -2.365 1.00 95.25 94 ARG A CA 1
ATOM 735 C C . ARG A 1 94 ? -7.896 -7.645 -1.496 1.00 95.25 94 ARG A C 1
ATOM 737 O O . ARG A 1 94 ? -8.142 -7.274 -0.352 1.00 95.25 94 ARG A O 1
ATOM 744 N N . GLU A 1 95 ? -8.364 -8.775 -2.019 1.00 94.75 95 GLU A N 1
ATOM 745 C CA . GLU A 1 95 ? -9.229 -9.701 -1.287 1.00 94.75 95 GLU A CA 1
ATOM 746 C C . GLU A 1 95 ? -8.576 -10.137 0.032 1.00 94.75 95 GLU A C 1
ATOM 748 O O . GLU A 1 95 ? -9.171 -9.960 1.094 1.00 94.75 95 GLU A O 1
ATOM 753 N N . ALA A 1 96 ? -7.311 -10.566 -0.008 1.00 93.75 96 ALA A N 1
ATOM 754 C CA . ALA A 1 96 ? -6.567 -10.962 1.187 1.00 93.75 96 ALA A CA 1
ATOM 755 C C . ALA A 1 96 ? -6.414 -9.824 2.216 1.00 93.75 96 ALA A C 1
ATOM 757 O O . ALA A 1 96 ? -6.533 -10.055 3.421 1.00 93.75 96 ALA A O 1
ATOM 758 N N . ILE A 1 97 ? -6.168 -8.588 1.765 1.00 93.50 97 ILE A N 1
ATOM 759 C CA . ILE A 1 97 ? -6.079 -7.415 2.648 1.00 93.50 97 ILE A CA 1
ATOM 760 C C . ILE A 1 97 ? -7.428 -7.151 3.325 1.00 93.50 97 ILE A C 1
ATOM 762 O O . ILE A 1 97 ? -7.469 -6.951 4.540 1.00 93.50 97 ILE A O 1
ATOM 766 N N . PHE A 1 98 ? -8.532 -7.173 2.577 1.00 91.62 98 PHE A N 1
ATOM 767 C CA . PHE A 1 98 ? -9.865 -6.925 3.132 1.00 91.62 98 PHE A CA 1
ATOM 768 C C . PHE A 1 98 ? -10.337 -8.038 4.068 1.00 91.62 98 PHE A C 1
ATOM 770 O O . PHE A 1 98 ? -10.912 -7.740 5.116 1.00 91.62 98 PHE A O 1
ATOM 777 N N . GLU A 1 99 ? -10.034 -9.300 3.763 1.00 91.50 99 GLU A N 1
ATOM 778 C CA . GLU A 1 99 ? -10.270 -10.409 4.690 1.00 91.50 99 GLU A CA 1
ATOM 779 C C . GLU A 1 99 ? -9.483 -10.230 5.993 1.00 91.50 99 GLU A C 1
ATOM 781 O O . GLU A 1 99 ? -10.044 -10.376 7.082 1.00 91.50 99 GLU A O 1
ATOM 786 N N . ALA A 1 100 ? -8.203 -9.854 5.904 1.00 89.31 100 ALA A N 1
ATOM 787 C CA . ALA A 1 100 ? -7.371 -9.605 7.077 1.00 89.31 100 ALA A CA 1
ATOM 788 C C . ALA A 1 100 ? -7.909 -8.446 7.929 1.00 89.31 100 ALA A C 1
ATOM 790 O O . ALA A 1 100 ? -7.903 -8.535 9.155 1.00 89.31 100 ALA A O 1
ATOM 791 N N . ILE A 1 101 ? -8.421 -7.383 7.304 1.00 87.38 101 ILE A N 1
ATOM 792 C CA . ILE A 1 101 ? -9.056 -6.267 8.018 1.00 87.38 101 ILE A CA 1
ATOM 793 C C . ILE A 1 101 ? -10.311 -6.731 8.740 1.00 87.38 101 ILE A C 1
ATOM 795 O O . ILE A 1 101 ? -10.449 -6.434 9.920 1.00 87.38 101 ILE A O 1
ATOM 799 N N . HIS A 1 102 ? -11.194 -7.489 8.086 1.00 83.06 102 HIS A N 1
ATOM 800 C CA . HIS A 1 102 ? -12.396 -8.015 8.738 1.00 83.06 102 HIS A CA 1
ATOM 801 C C . HIS A 1 102 ? -12.070 -8.873 9.962 1.00 83.06 102 HIS A C 1
ATOM 803 O O . HIS A 1 102 ? -12.750 -8.775 10.979 1.00 83.06 102 HIS A O 1
ATOM 809 N N . LEU A 1 103 ? -10.992 -9.654 9.899 1.00 79.75 103 LEU A N 1
ATOM 810 C CA . LEU A 1 103 ? -10.506 -10.456 11.023 1.00 79.75 103 LEU A CA 1
ATOM 811 C C . LEU A 1 103 ? -9.970 -9.604 12.186 1.00 79.75 103 LEU A C 1
ATOM 813 O O . LEU A 1 103 ? -9.997 -10.029 13.340 1.00 79.75 103 LEU A O 1
ATOM 817 N N . VAL A 1 104 ? -9.455 -8.415 11.880 1.00 76.06 104 VAL A N 1
ATOM 818 C CA . VAL A 1 104 ? -8.851 -7.484 12.840 1.00 76.06 104 VAL A CA 1
ATOM 819 C C . VAL A 1 104 ? -9.871 -6.475 13.388 1.00 76.06 104 VAL A C 1
ATOM 821 O O . VAL A 1 104 ? -9.713 -6.016 14.521 1.00 76.06 104 VAL A O 1
ATOM 824 N N . ASP A 1 105 ? -10.935 -6.158 12.648 1.00 65.62 105 ASP A N 1
ATOM 825 C CA . ASP A 1 105 ? -11.980 -5.201 13.043 1.00 65.62 105 ASP A CA 1
ATOM 826 C C . ASP A 1 105 ? -12.771 -5.665 14.277 1.00 65.62 105 ASP A C 1
ATOM 828 O O . ASP A 1 105 ? -13.126 -4.842 15.128 1.00 65.62 105 ASP A O 1
ATOM 832 N N . ASP A 1 106 ? -12.913 -6.983 14.466 1.00 57.03 106 ASP A N 1
ATOM 833 C CA . ASP A 1 106 ? -13.402 -7.586 15.717 1.00 57.03 106 ASP A CA 1
ATOM 834 C C . ASP A 1 106 ? -12.558 -7.163 16.946 1.00 57.03 106 ASP A C 1
ATOM 836 O O . ASP A 1 106 ? -13.041 -7.180 18.080 1.00 57.03 106 ASP A O 1
ATOM 840 N N . GLY A 1 107 ? -11.304 -6.738 16.739 1.00 52.19 107 GLY A N 1
ATOM 841 C CA . GLY A 1 107 ? -10.399 -6.196 17.757 1.00 52.19 107 GLY A CA 1
ATOM 842 C C . GLY A 1 107 ? -10.225 -4.669 17.741 1.00 52.19 107 GLY A C 1
ATOM 843 O O . GLY A 1 107 ? -9.918 -4.082 18.783 1.00 52.19 107 GLY A O 1
ATOM 844 N N . TRP A 1 108 ? -10.428 -3.987 16.608 1.00 56.19 108 TRP A N 1
ATOM 845 C CA . TRP A 1 108 ? -10.278 -2.525 16.513 1.00 56.19 108 TRP A CA 1
ATOM 846 C C . TRP A 1 108 ? -11.444 -1.758 17.133 1.00 56.19 108 TRP A C 1
ATOM 848 O O . TRP A 1 108 ? -11.214 -0.733 17.778 1.00 56.19 108 TRP A O 1
ATOM 858 N N . ALA A 1 109 ? -12.669 -2.280 17.038 1.00 49.28 109 ALA A N 1
ATOM 859 C CA . ALA A 1 109 ? -13.838 -1.692 17.696 1.00 49.28 109 ALA A CA 1
ATOM 860 C C . ALA A 1 109 ? -13.748 -1.716 19.238 1.00 49.28 109 ALA A C 1
ATOM 862 O O . ALA A 1 109 ? -14.422 -0.937 19.905 1.00 49.28 109 ALA A O 1
ATOM 863 N N . ALA A 1 110 ? -12.901 -2.578 19.813 1.00 46.41 110 ALA A N 1
ATOM 864 C CA . ALA A 1 110 ? -12.691 -2.682 21.259 1.00 46.41 110 ALA A CA 1
ATOM 865 C C . ALA A 1 110 ? -11.661 -1.677 21.821 1.00 46.41 110 ALA A C 1
ATOM 867 O O . ALA A 1 110 ? -11.469 -1.622 23.035 1.00 46.41 110 ALA A O 1
ATOM 868 N N . SER A 1 111 ? -10.982 -0.910 20.958 1.00 46.00 111 SER A N 1
ATOM 869 C CA . SER A 1 111 ? -9.896 0.013 21.336 1.00 46.00 111 SER A CA 1
ATOM 870 C C . SER A 1 111 ? -10.262 1.503 21.213 1.00 46.00 111 SER A C 1
ATOM 872 O O . SER A 1 111 ? -9.380 2.350 21.367 1.00 46.00 111 SER A O 1
ATOM 874 N N . ALA A 1 112 ? -11.531 1.824 20.935 1.00 42.22 112 ALA A N 1
ATOM 875 C CA . ALA A 1 112 ? -12.084 3.185 20.902 1.00 42.22 112 ALA A CA 1
ATOM 876 C C . ALA A 1 112 ? -12.935 3.466 22.150 1.00 42.22 112 ALA A C 1
ATOM 878 O O . ALA A 1 112 ? -12.874 4.613 22.649 1.00 42.22 112 ALA A O 1
#

Secondary structure (DSSP, 8-state):
----------PPPPP-------------GGG--HHHHHHHHHHHHHHHHHHHH-TT--HHHHHHHHHHHH----STTSHHHHHHHTT--HHHHHHHHHHHHHHHHHHHGGG-

Radius of gyration: 27.36 Å; chains: 1; bounding box: 52×82×44 Å

pLDDT: mean 79.44, std 16.53, range [42.22, 95.69]

Foldseek 3Di:
DDDDPDDPPPDPDDPPDPDDPPPPPPPPPVPDDLVRLLVVLVVVVVVLLCLLLPPPNDPVSVVVSLCQLPDDDQPCPGQCNSQVSNVHDSVVVNVVSVVVVVVCVVVVVVVD

Sequence (112 aa):
MEQLSLFYEAAPMPPMAPDPPELDPVLDIASWTDEEVERFAWGLLERTLEQLFAPQAGPATRRDILEWVQEEGSHALSFEGLVRGLGLDPDAMREAIFEAIHLVDDGWAASA